Protein AF-A0A935RHU1-F1 (afdb_monomer_lite)

Sequence (176 aa):
MAVLASTTTSATLATTSCEPDGTFRLDLLGGMRLRFRASCGNVDQWFGGNSFQTATVYDIAGGEHLDGLALEEGGMRVLFEGPGLVVNNSTALDLTGPDGLRRSVYGNGLRQVLISNLPAGDYLLHVRGVCNGDPWRAQWYDDATEEEDARPVTVSCRPSPMSPSGCAPAASSPAK

Structure (mmCIF, N/CA/C/O backbone):
data_AF-A0A935RHU1-F1
#
_entry.id   AF-A0A935RHU1-F1
#
loop_
_atom_site.group_PDB
_atom_site.id
_atom_site.type_symbol
_atom_site.label_atom_id
_atom_site.label_alt_id
_atom_site.label_comp_id
_atom_site.label_asym_id
_atom_site.label_entity_id
_atom_site.label_seq_id
_atom_site.pdbx_PDB_ins_code
_atom_site.Cartn_x
_atom_site.Cartn_y
_atom_site.Cartn_z
_atom_site.occupancy
_atom_site.B_iso_or_equiv
_atom_site.auth_seq_id
_atom_site.auth_comp_id
_atom_site.auth_asym_id
_atom_site.auth_atom_id
_atom_site.pdbx_PDB_model_num
ATOM 1 N N . MET A 1 1 ? 5.465 -7.013 10.470 1.00 77.94 1 MET A N 1
ATOM 2 C CA . MET A 1 1 ? 4.437 -5.975 10.241 1.00 77.94 1 MET A CA 1
ATOM 3 C C . MET A 1 1 ? 3.991 -5.457 11.597 1.00 77.94 1 MET A C 1
ATOM 5 O O . MET A 1 1 ? 3.955 -6.254 12.529 1.00 77.94 1 MET A O 1
ATOM 9 N N . ALA A 1 2 ? 3.723 -4.161 11.731 1.00 84.88 2 ALA A N 1
ATOM 10 C CA . ALA A 1 2 ? 3.239 -3.566 12.974 1.00 84.88 2 ALA A CA 1
ATOM 11 C C . ALA A 1 2 ? 1.799 -3.076 12.805 1.00 84.88 2 ALA A C 1
ATOM 13 O O . ALA A 1 2 ? 1.457 -2.574 11.742 1.00 84.88 2 ALA A O 1
ATOM 14 N N . VAL A 1 3 ? 0.976 -3.165 13.842 1.00 84.88 3 VAL A N 1
ATOM 15 C CA . VAL A 1 3 ? -0.321 -2.487 13.915 1.00 84.88 3 VAL A CA 1
ATOM 16 C C . VAL A 1 3 ? -0.211 -1.327 14.883 1.00 84.88 3 VAL A C 1
ATOM 18 O O . VAL A 1 3 ? 0.312 -1.467 15.987 1.00 84.88 3 VAL A O 1
ATOM 21 N N . LEU A 1 4 ? -0.687 -0.168 14.443 1.00 89.69 4 LEU A N 1
ATOM 22 C CA . LEU A 1 4 ? -0.670 1.072 15.197 1.00 89.69 4 LEU A CA 1
ATOM 23 C C . LEU A 1 4 ? -2.107 1.497 15.475 1.00 89.69 4 LEU A C 1
ATOM 25 O O . LEU A 1 4 ? -2.922 1.593 14.556 1.00 89.69 4 LEU A O 1
ATOM 29 N N . ALA A 1 5 ? -2.386 1.815 16.734 1.00 88.69 5 ALA A N 1
ATOM 30 C CA . ALA A 1 5 ? -3.616 2.462 17.154 1.00 88.69 5 ALA A CA 1
ATOM 31 C C . ALA A 1 5 ? -3.367 3.954 17.334 1.00 88.69 5 ALA A C 1
ATOM 33 O O . ALA A 1 5 ? -2.484 4.366 18.090 1.00 88.69 5 ALA A O 1
ATOM 34 N N . SER A 1 6 ? -4.151 4.770 16.640 1.00 90.50 6 SER A N 1
ATOM 35 C CA . SER A 1 6 ? -4.085 6.224 16.732 1.00 90.50 6 SER A CA 1
ATOM 36 C C . SER A 1 6 ? -5.389 6.791 17.266 1.00 90.50 6 SER A C 1
ATOM 38 O O . SER A 1 6 ? -6.472 6.323 16.915 1.00 90.50 6 SER A O 1
ATOM 40 N N . THR A 1 7 ? -5.291 7.830 18.088 1.00 89.19 7 THR A N 1
ATOM 41 C CA . THR A 1 7 ? -6.454 8.604 18.525 1.00 89.19 7 THR A CA 1
ATOM 42 C C . THR A 1 7 ? -7.113 9.300 17.333 1.00 89.19 7 THR A C 1
ATOM 44 O O . THR A 1 7 ? -6.531 9.448 16.252 1.00 89.19 7 THR A O 1
ATOM 47 N N . THR A 1 8 ? -8.316 9.834 17.533 1.00 82.44 8 THR A N 1
ATOM 48 C CA . THR A 1 8 ? -8.998 10.652 16.517 1.00 82.44 8 THR A CA 1
ATOM 49 C C . THR A 1 8 ? -8.264 11.952 16.165 1.00 82.44 8 THR A C 1
ATOM 51 O O . THR A 1 8 ? -8.643 12.602 15.194 1.00 82.44 8 THR A O 1
ATOM 54 N N . THR A 1 9 ? -7.204 12.307 16.901 1.00 80.88 9 THR A N 1
ATOM 55 C CA . THR A 1 9 ? -6.319 13.460 16.663 1.00 80.88 9 THR A CA 1
ATOM 56 C C . THR A 1 9 ? -4.981 13.087 16.009 1.00 80.88 9 THR A C 1
ATOM 58 O O . THR A 1 9 ? -4.077 13.912 15.991 1.00 80.88 9 THR A O 1
ATOM 61 N N . SER A 1 10 ? -4.857 11.860 15.486 1.00 78.56 10 SER A N 1
ATOM 62 C CA . SER A 1 10 ? -3.694 11.287 14.781 1.00 78.56 10 SER A CA 1
ATOM 63 C C . SER A 1 10 ? -2.465 10.962 15.629 1.00 78.56 10 SER A C 1
ATOM 65 O O . SER A 1 10 ? -1.440 10.563 15.076 1.00 78.56 10 SER A O 1
ATOM 67 N N . ALA A 1 11 ? -2.541 11.087 16.954 1.00 85.88 11 ALA A N 1
ATOM 68 C CA . ALA A 1 11 ? -1.462 10.644 17.827 1.00 85.88 11 ALA A CA 1
ATOM 69 C C . ALA A 1 11 ? -1.475 9.112 17.919 1.00 85.88 11 ALA A C 1
ATOM 71 O O . ALA A 1 11 ? -2.488 8.529 18.310 1.00 85.88 11 ALA A O 1
ATOM 72 N N . THR A 1 12 ? -0.364 8.456 17.573 1.00 87.19 12 THR A N 1
ATOM 73 C CA . THR A 1 12 ? -0.198 7.020 17.834 1.00 87.19 12 THR A CA 1
ATOM 74 C C . THR A 1 12 ? -0.121 6.801 19.339 1.00 87.19 12 THR A C 1
ATOM 76 O O . THR A 1 12 ? 0.776 7.315 20.001 1.00 87.19 12 THR A O 1
ATOM 79 N N . LEU A 1 13 ? -1.082 6.052 19.867 1.00 89.25 13 LEU A N 1
ATOM 80 C CA . LEU A 1 13 ? -1.190 5.738 21.286 1.00 89.25 13 LEU A CA 1
ATOM 81 C C . LEU A 1 13 ? -0.433 4.456 21.630 1.00 89.25 13 LEU A C 1
ATOM 83 O O . LEU A 1 13 ? 0.211 4.377 22.672 1.00 89.25 13 LEU A O 1
ATOM 87 N N . ALA A 1 14 ? -0.525 3.453 20.758 1.00 87.69 14 ALA A N 1
ATOM 88 C CA . ALA A 1 14 ? 0.084 2.154 20.979 1.00 87.69 14 ALA A CA 1
ATOM 89 C C . ALA A 1 14 ? 0.431 1.471 19.651 1.00 87.69 14 ALA A C 1
ATOM 91 O O . ALA A 1 14 ? -0.200 1.720 18.619 1.00 87.69 14 ALA A O 1
ATOM 92 N N . THR A 1 15 ? 1.429 0.593 19.708 1.00 89.81 15 THR A N 1
ATOM 93 C CA . THR A 1 15 ? 1.928 -0.185 18.573 1.00 89.81 15 THR A CA 1
ATOM 94 C C . THR A 1 15 ? 2.160 -1.620 19.023 1.00 89.81 15 THR A C 1
ATOM 96 O O . THR A 1 15 ? 2.677 -1.844 20.115 1.00 89.81 15 THR A O 1
ATOM 99 N N . THR A 1 16 ? 1.817 -2.584 18.177 1.00 89.00 16 THR A N 1
ATOM 100 C CA . THR A 1 16 ? 2.053 -4.014 18.410 1.00 89.00 16 THR A CA 1
ATOM 101 C C . THR A 1 16 ? 2.523 -4.693 17.125 1.00 89.00 16 THR A C 1
ATOM 103 O O . THR A 1 16 ? 2.349 -4.147 16.035 1.00 89.00 16 THR A O 1
ATOM 106 N N . SER A 1 17 ? 3.154 -5.858 17.225 1.00 86.81 17 SER A N 1
ATOM 107 C CA . SER A 1 17 ? 3.479 -6.687 16.061 1.00 86.81 17 SER A CA 1
ATOM 108 C C . SER A 1 17 ? 2.307 -7.592 15.699 1.00 86.81 17 SER A C 1
ATOM 110 O O . SER A 1 17 ? 1.599 -8.073 16.579 1.00 86.81 17 SER A O 1
ATOM 112 N N . CYS A 1 18 ? 2.142 -7.854 14.405 1.00 82.25 18 CYS A N 1
ATOM 113 C CA . CYS A 1 18 ? 1.259 -8.919 13.942 1.00 82.25 18 CYS A CA 1
ATOM 114 C C . CYS A 1 18 ? 1.986 -10.251 13.886 1.00 82.25 18 CYS A C 1
ATOM 116 O O . CYS A 1 18 ? 3.128 -10.324 13.417 1.00 82.25 18 CYS A O 1
ATOM 118 N N . GLU A 1 19 ? 1.273 -11.284 14.307 1.00 83.00 19 GLU A N 1
ATOM 119 C CA . GLU A 1 19 ? 1.641 -12.673 14.111 1.00 83.00 19 GLU A CA 1
ATOM 120 C C . GLU A 1 19 ? 1.516 -13.066 12.626 1.00 83.00 19 GLU A C 1
ATOM 122 O O . GLU A 1 19 ? 0.816 -12.399 11.852 1.00 83.00 19 GLU A O 1
ATOM 127 N N . PRO A 1 20 ? 2.185 -14.150 12.188 1.00 73.81 20 PRO A N 1
ATOM 128 C CA . PRO A 1 20 ? 2.117 -14.620 10.803 1.00 73.81 20 PRO A CA 1
ATOM 129 C C . PRO A 1 20 ? 0.710 -14.995 10.319 1.00 73.81 20 PRO A C 1
ATOM 131 O O . PRO A 1 20 ? 0.471 -15.003 9.115 1.00 73.81 20 PRO A O 1
ATOM 134 N N . ASP A 1 21 ? -0.210 -15.310 11.231 1.00 72.00 21 ASP A N 1
ATOM 135 C CA . ASP A 1 21 ? -1.614 -15.609 10.924 1.00 72.00 21 ASP A CA 1
ATOM 136 C C . ASP A 1 21 ? -2.499 -14.351 10.821 1.00 72.00 21 ASP A C 1
ATOM 138 O O . ASP A 1 21 ? -3.709 -14.453 10.619 1.00 72.00 21 ASP A O 1
ATOM 142 N N . GLY A 1 22 ? -1.897 -13.163 10.939 1.00 72.56 22 GLY A N 1
ATOM 143 C CA . GLY A 1 22 ? -2.575 -11.873 10.869 1.00 72.56 22 GLY A CA 1
ATOM 144 C C . GLY A 1 22 ? -3.190 -11.416 12.192 1.00 72.56 22 GLY A C 1
ATOM 145 O O . GLY A 1 22 ? -3.730 -10.310 12.246 1.00 72.56 22 GLY A O 1
ATOM 146 N N . THR A 1 23 ? -3.098 -12.214 13.259 1.00 77.56 23 THR A N 1
ATOM 147 C CA . THR A 1 23 ? -3.597 -11.825 14.580 1.00 77.56 23 THR A CA 1
ATOM 148 C C . THR A 1 23 ? -2.636 -10.863 15.279 1.00 77.56 23 THR A C 1
ATOM 150 O O . THR A 1 23 ? -1.435 -10.813 15.008 1.00 77.56 23 THR A O 1
ATOM 153 N N . PHE A 1 24 ? -3.171 -10.037 16.172 1.00 82.38 24 PHE A N 1
ATOM 154 C CA . PHE A 1 24 ? -2.384 -9.171 17.042 1.00 82.38 24 PHE A CA 1
ATOM 155 C C . PHE A 1 24 ? -3.163 -8.884 18.320 1.00 82.38 24 PHE A C 1
ATOM 157 O O . PHE A 1 24 ? -4.391 -8.963 18.349 1.00 82.38 24 PHE A O 1
ATOM 164 N N . ARG A 1 25 ? -2.444 -8.510 19.379 1.00 80.75 25 ARG A N 1
ATOM 165 C CA . ARG A 1 25 ? -3.044 -8.078 20.642 1.00 80.75 25 ARG A CA 1
ATOM 166 C C . ARG A 1 25 ? -2.569 -6.678 20.989 1.00 80.75 25 ARG A C 1
ATOM 168 O O . ARG A 1 25 ? -1.376 -6.379 20.904 1.00 80.75 25 ARG A O 1
ATOM 175 N N . LEU A 1 26 ? -3.516 -5.839 21.391 1.00 81.69 26 LEU A N 1
ATOM 176 C CA . LEU A 1 26 ? -3.255 -4.494 21.872 1.00 81.69 26 LEU A CA 1
ATOM 177 C C . LEU A 1 26 ? -4.041 -4.264 23.159 1.00 81.69 26 LEU A C 1
ATOM 179 O O . LEU A 1 26 ? -5.269 -4.254 23.145 1.00 81.69 26 LEU A O 1
ATOM 183 N N . ASP A 1 27 ? -3.328 -4.075 24.263 1.00 80.25 27 ASP A N 1
ATOM 184 C CA . ASP A 1 27 ? -3.949 -3.742 25.539 1.00 80.25 27 ASP A CA 1
ATOM 185 C C . ASP A 1 27 ? -4.050 -2.215 25.661 1.00 80.25 27 ASP A C 1
ATOM 187 O O . ASP A 1 27 ? -3.048 -1.495 25.639 1.00 80.25 27 ASP A O 1
ATOM 191 N N . LEU A 1 28 ? -5.281 -1.715 25.752 1.00 79.56 28 LEU A N 1
ATOM 192 C CA . LEU A 1 28 ? -5.600 -0.291 25.813 1.00 79.56 28 LEU A CA 1
ATOM 193 C C . LEU A 1 28 ? -6.198 0.059 27.176 1.00 79.56 28 LEU A C 1
ATOM 195 O O . LEU A 1 28 ? -6.959 -0.714 27.758 1.00 79.56 28 LEU A O 1
ATOM 199 N N . LEU A 1 29 ? -5.857 1.240 27.692 1.00 75.44 29 LEU A N 1
ATOM 200 C CA . LEU A 1 29 ? -6.352 1.703 28.985 1.00 75.44 29 LEU A CA 1
ATOM 201 C C . LEU A 1 29 ? -7.623 2.537 28.816 1.00 75.44 29 LEU A C 1
ATOM 203 O O . LEU A 1 29 ? -7.567 3.687 28.385 1.00 75.44 29 LEU A O 1
ATOM 207 N N . GLY A 1 30 ? -8.752 1.974 29.246 1.00 78.94 30 GLY A N 1
ATOM 208 C CA . GLY A 1 30 ? -10.040 2.664 29.300 1.00 78.94 30 GLY A CA 1
ATOM 209 C C . GLY A 1 30 ? -10.775 2.726 27.961 1.00 78.94 30 GLY A C 1
ATOM 210 O O . GLY A 1 30 ? -10.308 2.214 26.947 1.00 78.94 30 GLY A O 1
ATOM 211 N N . GLY A 1 31 ? -11.963 3.335 27.987 1.00 82.88 31 GLY A N 1
ATOM 212 C CA . GLY A 1 31 ? -12.782 3.482 26.790 1.00 82.88 31 GLY A CA 1
ATOM 213 C C . GLY A 1 31 ? -12.278 4.611 25.889 1.00 82.88 31 GLY A C 1
ATOM 214 O O . GLY A 1 31 ? -12.065 5.727 26.368 1.00 82.88 31 GLY A O 1
ATOM 215 N N . MET A 1 32 ? -12.076 4.346 24.599 1.00 88.94 32 MET A N 1
ATOM 216 C CA . MET A 1 32 ? -11.496 5.310 23.662 1.00 88.94 32 MET A CA 1
ATOM 217 C C . MET A 1 32 ? -11.913 5.088 22.213 1.00 88.94 32 MET A C 1
ATOM 219 O O . MET A 1 32 ? -12.258 3.987 21.798 1.00 88.94 32 MET A O 1
ATOM 223 N N . ARG A 1 33 ? -11.830 6.174 21.438 1.00 90.19 33 ARG A N 1
ATOM 224 C CA . ARG A 1 33 ? -12.103 6.191 20.001 1.00 90.19 33 ARG A CA 1
ATOM 225 C C . ARG A 1 33 ? -10.792 6.109 19.236 1.00 90.19 33 ARG A C 1
ATOM 227 O O . ARG A 1 33 ? -9.962 7.020 19.343 1.00 90.19 33 ARG A O 1
ATOM 234 N N . LEU A 1 34 ? -10.604 5.041 18.474 1.00 90.75 34 LEU A N 1
ATOM 235 C CA . LEU A 1 34 ? -9.343 4.753 17.801 1.00 90.75 34 LEU A CA 1
ATOM 236 C C . LEU A 1 34 ? -9.522 4.483 16.315 1.00 90.75 34 LEU A C 1
ATOM 238 O O . LEU A 1 34 ? -10.568 4.042 15.847 1.00 90.75 34 LEU A O 1
ATOM 242 N N . ARG A 1 35 ? -8.443 4.730 15.582 1.00 91.31 35 ARG A N 1
ATOM 243 C CA . ARG A 1 35 ? -8.235 4.255 14.219 1.00 91.31 35 ARG A CA 1
ATOM 244 C C . ARG A 1 35 ? -7.029 3.343 14.206 1.00 91.31 35 ARG A C 1
ATOM 246 O O . ARG A 1 35 ? -6.026 3.635 14.858 1.00 91.31 35 ARG A O 1
ATOM 253 N N . PHE A 1 36 ? -7.117 2.284 13.422 1.00 89.19 36 PHE A N 1
ATOM 254 C CA . PHE A 1 36 ? -6.034 1.329 13.265 1.00 89.19 36 PHE A CA 1
ATOM 255 C C . PHE A 1 36 ? -5.391 1.485 11.895 1.00 89.19 36 PHE A C 1
ATOM 257 O O . PHE A 1 36 ? -6.069 1.789 10.908 1.00 89.19 36 PHE A O 1
ATOM 264 N N . ARG A 1 37 ? -4.087 1.226 11.834 1.00 88.12 37 ARG A N 1
ATOM 265 C CA . ARG A 1 37 ? -3.381 0.959 10.581 1.00 88.12 37 ARG A CA 1
ATOM 266 C C . ARG A 1 37 ? -2.372 -0.159 10.755 1.00 88.12 37 ARG A C 1
ATOM 268 O O . ARG A 1 37 ? -1.725 -0.248 11.798 1.00 88.12 37 ARG A O 1
ATOM 275 N N . ALA A 1 38 ? -2.206 -0.960 9.719 1.00 85.56 38 ALA A N 1
ATOM 276 C CA . ALA A 1 38 ? -1.084 -1.868 9.579 1.00 85.56 38 ALA A CA 1
ATOM 277 C C . ALA A 1 38 ? 0.053 -1.141 8.864 1.00 85.56 38 ALA A C 1
ATOM 279 O O . ALA A 1 38 ? -0.187 -0.471 7.864 1.00 85.56 38 ALA A O 1
ATOM 280 N N . SER A 1 39 ? 1.276 -1.267 9.367 1.00 83.12 39 SER A N 1
ATOM 281 C CA . SER A 1 39 ? 2.460 -0.611 8.834 1.00 83.12 39 SER A CA 1
ATOM 282 C C . SER A 1 39 ? 3.592 -1.606 8.594 1.00 83.12 39 SER A C 1
ATOM 284 O O . SER A 1 39 ? 3.928 -2.437 9.449 1.00 83.12 39 SER A O 1
ATOM 286 N N . CYS A 1 40 ? 4.208 -1.526 7.419 1.00 77.44 40 CYS A N 1
ATOM 287 C CA . CYS A 1 40 ? 5.404 -2.289 7.079 1.00 77.44 40 CYS A CA 1
ATOM 288 C C . CYS A 1 40 ? 6.379 -1.416 6.287 1.00 77.44 40 CYS A C 1
ATOM 290 O O . CYS A 1 40 ? 6.181 -1.168 5.099 1.00 77.44 40 CYS A O 1
ATOM 292 N N . GLY A 1 41 ? 7.447 -0.944 6.936 1.00 74.31 41 GLY A N 1
ATOM 293 C CA . GLY A 1 41 ? 8.326 0.065 6.345 1.00 74.31 41 GLY A CA 1
ATOM 294 C C . GLY A 1 41 ? 7.563 1.375 6.146 1.00 74.31 41 GLY A C 1
ATOM 295 O O . GLY A 1 41 ? 7.028 1.917 7.103 1.00 74.31 41 GLY A O 1
ATOM 296 N N . ASN A 1 42 ? 7.475 1.850 4.905 1.00 66.75 42 ASN A N 1
ATOM 297 C CA . ASN A 1 42 ? 6.782 3.098 4.557 1.00 66.75 42 ASN A CA 1
ATOM 298 C C . ASN A 1 42 ? 5.372 2.849 3.991 1.00 66.75 42 ASN A C 1
ATOM 300 O O . ASN A 1 42 ? 4.910 3.601 3.136 1.00 66.75 42 ASN A O 1
ATOM 304 N N . VAL A 1 43 ? 4.736 1.741 4.379 1.00 70.31 43 VAL A N 1
ATOM 305 C CA . VAL A 1 43 ? 3.459 1.292 3.809 1.00 70.31 43 VAL A CA 1
ATOM 306 C C . VAL A 1 43 ? 2.439 1.169 4.902 1.00 70.31 43 VAL A C 1
ATOM 308 O O . VAL A 1 43 ? 2.518 0.234 5.696 1.00 70.31 43 VAL A O 1
ATOM 311 N N . ASP A 1 44 ? 1.476 2.076 4.884 1.00 79.75 44 ASP A N 1
ATOM 312 C CA . ASP A 1 44 ? 0.343 2.044 5.786 1.00 79.75 44 ASP A CA 1
ATOM 313 C C . ASP A 1 44 ? -0.895 1.537 5.043 1.00 79.75 44 ASP A C 1
ATOM 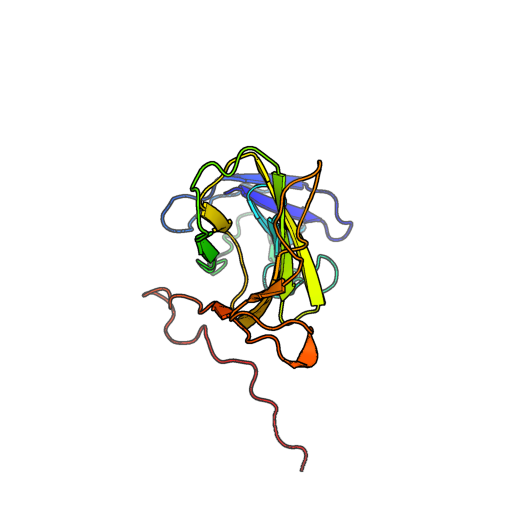315 O O . ASP A 1 44 ? -1.236 2.035 3.971 1.00 79.75 44 ASP A O 1
ATOM 319 N N . GLN A 1 45 ? -1.585 0.580 5.651 1.00 80.00 45 GLN A N 1
ATOM 320 C CA . GLN A 1 45 ? -2.932 0.168 5.282 1.00 80.00 45 GLN A CA 1
ATOM 321 C C . GLN A 1 45 ? -3.863 0.568 6.422 1.00 80.00 45 GLN A C 1
ATOM 323 O O . GLN A 1 45 ? -3.714 0.101 7.552 1.00 80.00 45 GLN A O 1
ATOM 328 N N . TRP A 1 46 ? -4.805 1.460 6.133 1.00 83.25 46 TRP A N 1
ATOM 329 C CA . TRP A 1 46 ? -5.821 1.884 7.088 1.00 83.25 46 TRP A CA 1
ATOM 330 C C . TRP A 1 46 ? -7.000 0.907 7.083 1.00 83.25 46 TRP A C 1
ATOM 332 O O . TRP A 1 46 ? -7.397 0.401 6.037 1.00 83.25 46 TRP A O 1
ATOM 342 N N . PHE A 1 47 ? -7.572 0.635 8.255 1.00 82.69 47 PHE A N 1
ATOM 343 C CA . PHE A 1 47 ? -8.734 -0.250 8.348 1.00 82.69 47 PHE A CA 1
ATOM 344 C C . PHE A 1 47 ? -10.027 0.521 8.054 1.00 82.69 47 PHE A C 1
ATOM 346 O O . PHE A 1 47 ? -10.319 1.543 8.684 1.00 82.69 47 PHE A O 1
ATOM 353 N N . GLY A 1 48 ? -10.814 0.015 7.099 1.00 79.06 48 GLY A N 1
ATOM 354 C CA . GLY A 1 48 ? -12.100 0.595 6.700 1.00 79.06 48 GLY A CA 1
ATOM 355 C C . GLY A 1 48 ? -11.993 1.990 6.070 1.00 79.06 48 GLY A C 1
ATOM 356 O O . GLY A 1 48 ? -12.901 2.798 6.235 1.00 79.06 48 GLY A O 1
ATOM 357 N N . GLY A 1 49 ? -10.867 2.284 5.414 1.00 77.25 49 GLY A N 1
ATOM 358 C CA . GLY A 1 49 ? -10.595 3.511 4.666 1.00 77.25 49 GLY A CA 1
ATOM 359 C C . GLY A 1 49 ? -9.176 3.497 4.090 1.00 77.25 49 GLY A C 1
ATOM 360 O O . GLY A 1 49 ? -8.403 2.590 4.369 1.00 77.25 49 GLY A O 1
ATOM 361 N N . ASN A 1 50 ? -8.812 4.506 3.300 1.00 75.00 50 ASN A N 1
ATOM 362 C CA . ASN A 1 50 ? -7.507 4.601 2.622 1.00 75.00 50 ASN A CA 1
ATOM 363 C C . ASN A 1 50 ? -6.569 5.670 3.212 1.00 75.00 50 ASN A C 1
ATOM 365 O O . ASN A 1 50 ? -5.427 5.826 2.786 1.00 75.00 50 ASN A O 1
ATOM 369 N N . SER A 1 51 ? -7.036 6.413 4.212 1.00 79.56 51 SER A N 1
ATOM 370 C CA . SER A 1 51 ? -6.301 7.489 4.872 1.00 79.56 51 SER A CA 1
ATOM 371 C C . SER A 1 51 ? -6.701 7.570 6.340 1.00 79.56 51 SER A C 1
ATOM 373 O O . SER A 1 51 ? -7.716 7.006 6.745 1.00 79.56 51 SER A O 1
ATOM 375 N N . PHE A 1 52 ? -5.965 8.342 7.139 1.00 85.44 52 PHE A N 1
ATOM 376 C CA . PHE A 1 52 ? -6.365 8.607 8.522 1.00 85.44 52 PHE A CA 1
ATOM 377 C C . PHE A 1 52 ? -7.781 9.204 8.614 1.00 85.44 52 PHE A C 1
ATOM 379 O O . PHE A 1 52 ? -8.536 8.884 9.526 1.00 85.44 52 PHE A O 1
ATOM 386 N N . GLN A 1 53 ? -8.148 10.079 7.676 1.00 86.94 53 GLN A N 1
ATOM 387 C CA . GLN A 1 53 ? -9.423 10.792 7.669 1.00 86.94 53 GLN A CA 1
ATOM 388 C C . GLN A 1 53 ? -10.590 9.873 7.305 1.00 86.94 53 GLN A C 1
ATOM 390 O O . GLN A 1 53 ? -11.666 9.995 7.888 1.00 86.94 53 GLN A O 1
ATOM 395 N N . THR A 1 54 ? -10.367 8.964 6.356 1.00 82.44 54 THR A N 1
ATOM 396 C CA . THR A 1 54 ? -11.388 8.050 5.826 1.00 82.44 54 THR A CA 1
ATOM 397 C C . THR A 1 54 ? -11.446 6.720 6.572 1.00 82.44 54 THR A C 1
ATOM 399 O O . THR A 1 54 ? -12.424 6.000 6.422 1.00 82.44 54 THR A O 1
ATOM 402 N N . ALA A 1 55 ? -10.443 6.396 7.393 1.00 87.31 55 ALA A N 1
ATOM 403 C CA . ALA A 1 55 ? -10.421 5.184 8.2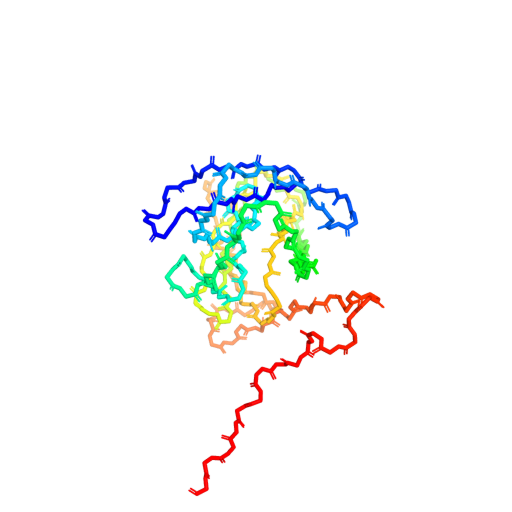04 1.00 87.31 55 ALA A CA 1
ATOM 404 C C . ALA A 1 55 ? -11.581 5.127 9.203 1.00 87.31 55 ALA A C 1
ATOM 406 O O . ALA A 1 55 ? -11.944 6.131 9.836 1.00 87.31 55 ALA A O 1
ATOM 407 N N . THR A 1 56 ? -12.092 3.910 9.396 1.00 88.56 56 THR A N 1
ATOM 408 C CA . THR A 1 56 ? -13.163 3.617 10.348 1.00 88.56 56 THR A CA 1
ATOM 409 C C . THR A 1 56 ? -12.718 3.958 11.769 1.00 88.56 56 THR A C 1
ATOM 411 O O . THR A 1 56 ? -11.601 3.641 12.183 1.00 88.56 56 THR A O 1
ATOM 414 N N . VAL A 1 57 ? -13.598 4.631 12.513 1.00 91.19 57 VAL A N 1
ATOM 415 C CA . VAL A 1 57 ? -13.403 4.924 13.936 1.00 91.19 57 VAL A CA 1
ATOM 416 C C . VAL A 1 57 ? -14.057 3.818 14.745 1.00 91.19 57 VAL A C 1
ATOM 418 O O . VAL A 1 57 ? -15.250 3.573 14.595 1.00 91.19 57 VAL A O 1
ATOM 421 N N . TYR A 1 58 ? -13.274 3.192 15.611 1.00 89.25 58 TYR A N 1
ATOM 422 C CA . TYR A 1 58 ? -13.723 2.154 16.525 1.00 89.25 58 TYR A CA 1
ATOM 423 C C . TYR A 1 58 ? -13.882 2.764 17.913 1.00 89.25 58 TYR A C 1
ATOM 425 O O . TYR A 1 58 ? -12.932 3.343 18.447 1.00 89.25 58 TYR A O 1
ATOM 433 N N . ASP A 1 59 ? -15.077 2.646 18.479 1.00 88.94 59 ASP A N 1
ATOM 434 C CA . ASP A 1 59 ? -15.361 3.033 19.856 1.00 88.94 59 ASP A CA 1
ATOM 435 C C . ASP A 1 59 ? -15.162 1.790 20.731 1.00 88.94 59 ASP A C 1
ATOM 437 O O . ASP A 1 59 ? -15.949 0.856 20.655 1.00 88.94 59 ASP A O 1
ATOM 441 N N . ILE A 1 60 ? -14.078 1.756 21.508 1.00 85.62 60 ILE A N 1
ATOM 442 C CA . ILE A 1 60 ? -13.701 0.609 22.346 1.00 85.62 60 ILE A CA 1
ATOM 443 C C . ILE A 1 60 ? -14.038 0.943 23.792 1.00 85.62 60 ILE A C 1
ATOM 445 O O . ILE A 1 60 ? -13.589 1.976 24.287 1.00 85.62 60 ILE A O 1
ATOM 449 N N . ALA A 1 61 ? -14.797 0.099 24.485 1.00 83.38 61 ALA A N 1
ATOM 450 C CA . ALA A 1 61 ? -15.058 0.224 25.913 1.00 83.38 61 ALA A CA 1
ATOM 451 C C . ALA A 1 61 ? -13.993 -0.497 26.763 1.00 83.38 61 ALA A C 1
ATOM 453 O O . ALA A 1 61 ? -13.290 -1.403 26.319 1.00 83.38 61 ALA A O 1
ATOM 454 N N . GLY A 1 62 ? -13.864 -0.103 28.034 1.00 80.12 62 GLY A N 1
ATOM 455 C CA . GLY A 1 62 ? -12.934 -0.760 28.956 1.00 80.12 62 GLY A CA 1
ATOM 456 C C . GLY A 1 62 ? -13.295 -2.234 29.173 1.00 80.12 62 GLY A C 1
ATOM 457 O O . GLY A 1 62 ? -14.412 -2.538 29.582 1.00 80.12 62 GLY A O 1
ATOM 458 N N . GLY A 1 63 ? -12.340 -3.137 28.932 1.00 74.94 63 GLY A N 1
ATOM 459 C CA . GLY A 1 63 ? -12.539 -4.589 29.042 1.00 74.94 63 GLY A CA 1
ATOM 460 C C . GLY A 1 63 ? -13.171 -5.245 27.808 1.00 74.94 63 GLY A C 1
ATOM 461 O O . GLY A 1 63 ? -13.360 -6.460 27.803 1.00 74.94 63 GLY A O 1
ATOM 462 N N . GLU A 1 64 ? -13.474 -4.468 26.767 1.00 78.44 64 GLU A N 1
ATOM 463 C CA . GLU A 1 64 ? -13.977 -4.977 25.494 1.00 78.44 64 GLU A CA 1
ATOM 464 C C . GLU A 1 64 ? -12.851 -5.609 24.662 1.00 78.44 64 GLU A C 1
ATOM 466 O O . GLU A 1 64 ? -11.707 -5.150 24.686 1.00 78.44 64 GLU A O 1
ATOM 471 N N . HIS A 1 65 ? -13.181 -6.675 23.932 1.00 73.94 65 HIS A N 1
ATOM 472 C CA . HIS A 1 65 ? -12.323 -7.233 22.890 1.00 73.94 65 HIS A CA 1
ATOM 473 C C . HIS A 1 65 ? -12.842 -6.762 21.536 1.00 73.94 65 HIS A C 1
ATOM 475 O O . HIS A 1 65 ? -14.034 -6.868 21.257 1.00 73.94 65 HIS A O 1
ATOM 481 N N . LEU A 1 66 ? -11.940 -6.243 20.706 1.00 75.31 66 LEU A N 1
ATOM 482 C CA . LEU A 1 66 ? -12.254 -5.872 19.335 1.00 75.31 66 LEU A CA 1
ATOM 483 C C . LEU A 1 66 ? -11.805 -6.996 18.400 1.00 75.31 66 LEU A C 1
ATOM 485 O O . LEU A 1 66 ? -10.608 -7.190 18.194 1.00 75.31 66 LEU A O 1
ATOM 489 N N . ASP A 1 67 ? -12.776 -7.700 17.827 1.00 74.19 67 ASP A N 1
ATOM 490 C CA . ASP A 1 67 ? -12.561 -8.751 16.834 1.00 74.19 67 ASP A CA 1
ATOM 491 C C . ASP A 1 67 ? -12.841 -8.244 15.409 1.00 74.19 67 ASP A C 1
ATOM 493 O O . ASP A 1 67 ? -13.474 -7.208 15.199 1.00 74.19 67 ASP A O 1
ATOM 497 N N . GLY A 1 68 ? -12.380 -8.990 14.400 1.00 67.75 68 GLY A N 1
ATOM 498 C CA . GLY A 1 68 ? -12.692 -8.714 12.990 1.00 67.75 68 GLY A CA 1
ATOM 499 C C . GLY A 1 68 ? -11.762 -7.717 12.291 1.00 67.75 68 GLY A C 1
ATOM 500 O O . GLY A 1 68 ? -11.966 -7.423 11.114 1.00 67.75 68 GLY A O 1
ATOM 501 N N . LEU A 1 69 ? -10.706 -7.247 12.962 1.00 72.06 69 LEU A N 1
ATOM 502 C CA . LEU A 1 69 ? -9.603 -6.529 12.319 1.00 72.06 69 LEU A CA 1
ATOM 503 C C . LEU A 1 69 ? -8.686 -7.522 11.593 1.00 72.06 69 LEU A C 1
ATOM 505 O O . LEU A 1 69 ? -7.603 -7.856 12.067 1.00 72.06 69 LEU A O 1
ATOM 509 N N . ALA A 1 70 ? -9.141 -8.029 10.450 1.00 62.53 70 ALA A N 1
ATOM 510 C CA . ALA A 1 70 ? -8.328 -8.893 9.608 1.00 62.53 70 ALA A CA 1
ATOM 511 C C . ALA A 1 70 ? -7.365 -8.052 8.766 1.00 62.53 70 ALA A C 1
ATOM 513 O O . ALA A 1 70 ? -7.780 -7.126 8.067 1.00 62.53 70 ALA A O 1
ATOM 514 N N . LEU A 1 71 ? -6.079 -8.395 8.813 1.00 65.44 71 LEU A N 1
ATOM 515 C CA . LEU A 1 71 ? -5.133 -7.930 7.811 1.00 65.44 71 LEU A CA 1
ATOM 516 C C . LEU A 1 71 ? -5.455 -8.592 6.476 1.00 65.44 71 LEU A C 1
ATOM 518 O O . LEU A 1 71 ? -5.603 -9.813 6.399 1.00 65.44 71 LEU A O 1
ATOM 522 N N . GLU A 1 72 ? -5.518 -7.790 5.423 1.00 65.69 72 GLU A N 1
ATOM 523 C CA . GLU A 1 72 ? -5.564 -8.329 4.074 1.00 65.69 72 GLU A CA 1
ATOM 524 C C . GLU A 1 72 ? -4.130 -8.580 3.617 1.00 65.69 72 GLU A C 1
ATOM 526 O O . GLU A 1 72 ? -3.316 -7.662 3.510 1.00 65.69 72 GLU A O 1
ATOM 531 N N . GLU A 1 73 ? -3.795 -9.847 3.380 1.00 63.34 73 GLU A N 1
ATOM 532 C CA . GLU A 1 73 ? -2.518 -10.185 2.768 1.00 63.34 73 GLU A CA 1
ATOM 533 C C . GLU A 1 73 ? -2.568 -9.756 1.298 1.00 63.34 73 GLU A C 1
ATOM 535 O O . GLU A 1 73 ? -3.164 -10.422 0.449 1.00 63.34 73 GLU A O 1
ATOM 540 N N . GLY A 1 74 ? -1.962 -8.606 1.020 1.00 72.12 74 GLY A N 1
ATOM 541 C CA . GLY A 1 74 ? -1.817 -8.067 -0.320 1.00 72.12 74 GLY A CA 1
ATOM 542 C C . GLY A 1 74 ? -0.402 -7.552 -0.539 1.00 72.12 74 GLY A C 1
ATOM 543 O O . GLY A 1 74 ? 0.235 -6.947 0.332 1.00 72.12 74 GLY A O 1
ATOM 544 N N . GLY A 1 75 ? 0.140 -7.849 -1.710 1.00 79.44 75 GLY A N 1
ATOM 545 C CA . GLY A 1 75 ? 1.490 -7.461 -2.051 1.00 79.44 75 GLY A CA 1
ATOM 546 C C . GLY A 1 75 ? 1.863 -7.856 -3.463 1.00 79.44 75 GLY A C 1
ATOM 547 O O . GLY A 1 75 ? 1.180 -8.630 -4.128 1.00 79.44 75 GLY A O 1
ATOM 548 N N . MET A 1 76 ? 2.977 -7.306 -3.913 1.00 85.44 76 MET A N 1
ATOM 549 C CA . MET A 1 76 ? 3.484 -7.496 -5.255 1.00 85.44 76 MET A CA 1
ATOM 550 C C . MET A 1 76 ? 4.969 -7.817 -5.204 1.00 85.44 76 MET A C 1
ATOM 552 O O . MET A 1 76 ? 5.742 -7.192 -4.476 1.00 85.44 76 MET A O 1
ATOM 556 N N . ARG A 1 77 ? 5.375 -8.794 -6.011 1.00 85.44 77 ARG A N 1
ATOM 557 C CA . ARG A 1 77 ? 6.778 -9.070 -6.298 1.00 85.44 77 ARG A CA 1
ATOM 558 C C . ARG A 1 77 ? 7.061 -8.615 -7.720 1.00 85.44 77 ARG A C 1
ATOM 560 O O . ARG A 1 77 ? 6.543 -9.205 -8.659 1.00 85.44 77 ARG A O 1
ATOM 567 N N . VAL A 1 78 ? 7.902 -7.598 -7.860 1.00 83.62 78 VAL A N 1
ATOM 568 C CA . VAL A 1 78 ? 8.354 -7.094 -9.160 1.00 83.62 78 VAL A CA 1
ATOM 569 C C . VAL A 1 78 ? 9.740 -7.661 -9.430 1.00 83.62 78 VAL A C 1
ATOM 571 O O . VAL A 1 78 ? 10.655 -7.457 -8.630 1.00 83.62 78 VAL A O 1
ATOM 574 N N . LEU A 1 79 ? 9.887 -8.404 -10.524 1.00 81.75 79 LEU A N 1
ATOM 575 C CA . LEU A 1 79 ? 11.165 -8.921 -11.009 1.00 81.75 79 LEU A CA 1
ATOM 576 C C . LEU A 1 79 ? 11.648 -8.025 -12.152 1.00 81.75 79 LEU A C 1
ATOM 578 O O . LEU A 1 79 ? 10.902 -7.786 -13.095 1.00 81.75 79 LEU A O 1
ATOM 582 N N . PHE A 1 80 ? 12.887 -7.545 -12.069 1.00 77.12 80 PHE A N 1
ATOM 583 C CA . PHE A 1 80 ? 13.508 -6.774 -13.142 1.00 77.12 80 PHE A CA 1
ATOM 584 C C . PHE A 1 80 ? 14.317 -7.710 -14.044 1.00 77.12 80 PHE A C 1
ATOM 586 O O . PHE A 1 80 ? 15.277 -8.347 -13.597 1.00 77.12 80 PHE A O 1
ATOM 593 N N . GLU A 1 81 ? 13.934 -7.778 -15.317 1.00 74.06 81 GLU A N 1
ATOM 594 C CA . GLU A 1 81 ? 14.627 -8.537 -16.359 1.00 74.06 81 GLU A CA 1
ATOM 595 C C . GLU A 1 81 ? 15.264 -7.571 -17.367 1.00 74.06 81 GLU A C 1
ATOM 597 O O . GLU A 1 81 ? 14.663 -6.571 -17.748 1.00 74.06 81 GLU A O 1
ATOM 602 N N . GLY A 1 82 ? 16.510 -7.832 -17.772 1.00 66.75 82 GLY A N 1
ATOM 603 C CA . GLY A 1 82 ? 17.226 -6.991 -18.731 1.00 66.75 82 GLY A CA 1
ATOM 604 C C . GLY A 1 82 ? 18.568 -7.595 -19.162 1.00 66.75 82 GLY A C 1
ATOM 605 O O . GLY A 1 82 ? 19.136 -8.422 -18.434 1.00 66.75 82 GLY A O 1
ATOM 606 N N . PRO A 1 83 ? 19.089 -7.226 -20.347 1.00 58.22 83 PRO A N 1
ATOM 607 C CA . PRO A 1 83 ? 20.365 -7.734 -20.840 1.00 58.22 83 PRO A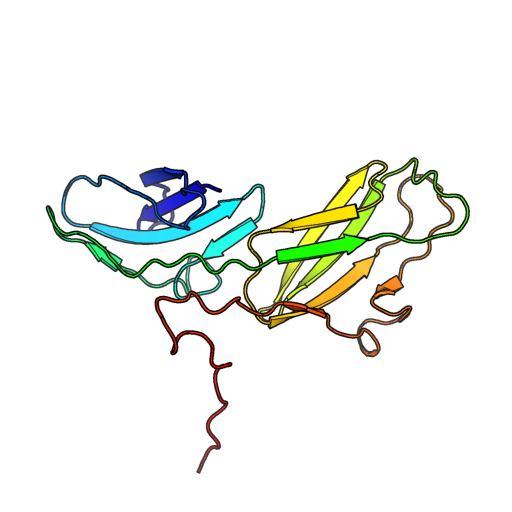 CA 1
ATOM 608 C C . PRO A 1 83 ? 21.527 -7.207 -19.983 1.00 58.22 83 PRO A C 1
ATOM 610 O O . PRO A 1 83 ? 21.667 -6.005 -19.783 1.00 58.22 83 PRO A O 1
ATOM 613 N N . GLY A 1 84 ? 22.384 -8.112 -19.493 1.00 55.88 84 GLY A N 1
ATOM 614 C CA . GLY A 1 84 ? 23.606 -7.748 -18.760 1.00 55.88 84 GLY A CA 1
ATOM 615 C C . GLY A 1 84 ? 23.427 -7.530 -17.254 1.00 55.88 84 GLY A C 1
ATOM 616 O O . GLY A 1 84 ? 23.916 -6.532 -16.749 1.00 55.88 84 GLY A O 1
ATOM 617 N N . LEU A 1 85 ? 22.760 -8.485 -16.581 1.00 53.03 85 LEU A N 1
ATOM 618 C CA . LEU A 1 85 ? 22.416 -8.671 -15.147 1.00 53.03 85 LEU A CA 1
ATOM 619 C C . LEU A 1 85 ? 23.419 -8.217 -14.052 1.00 53.03 85 LEU A C 1
ATOM 621 O O . LEU A 1 85 ? 23.644 -8.914 -13.063 1.00 53.03 85 LEU A O 1
ATOM 625 N N . VAL A 1 86 ? 23.956 -7.014 -14.155 1.00 55.53 86 VAL A N 1
ATOM 626 C CA . VAL A 1 86 ? 24.538 -6.266 -13.051 1.00 55.53 86 VAL A CA 1
ATOM 627 C C . VAL A 1 86 ? 23.708 -4.997 -12.971 1.00 55.53 86 VAL A C 1
ATOM 629 O O . VAL A 1 86 ? 24.079 -3.953 -13.497 1.00 55.53 86 VAL A O 1
ATOM 632 N N . VAL A 1 87 ? 22.524 -5.099 -12.360 1.00 54.03 87 VAL A N 1
ATOM 633 C CA . VAL A 1 87 ? 21.857 -3.905 -11.833 1.00 54.03 87 VAL A CA 1
ATOM 634 C C . VAL A 1 87 ? 22.833 -3.399 -10.776 1.00 54.03 87 VAL A C 1
ATOM 636 O O . VAL A 1 87 ? 22.908 -3.968 -9.694 1.00 54.03 87 VAL A O 1
ATOM 639 N N . ASN A 1 88 ? 23.719 -2.475 -11.138 1.00 50.53 88 ASN A N 1
ATOM 640 C CA . ASN A 1 88 ? 24.760 -1.991 -10.232 1.00 50.53 88 ASN A CA 1
ATOM 641 C C . ASN A 1 88 ? 24.347 -0.676 -9.566 1.00 50.53 88 ASN A C 1
ATOM 643 O O . ASN A 1 88 ? 25.044 -0.195 -8.682 1.00 50.53 88 ASN A O 1
ATOM 647 N N . ASN A 1 89 ? 23.192 -0.120 -9.948 1.00 53.91 89 ASN A N 1
ATOM 648 C CA . ASN A 1 89 ? 22.697 1.151 -9.442 1.00 53.91 89 ASN A CA 1
ATOM 649 C C . ASN A 1 89 ? 21.191 1.112 -9.138 1.00 53.91 89 ASN A C 1
ATOM 651 O O . ASN A 1 89 ? 20.504 0.107 -9.327 1.00 53.91 89 ASN A O 1
ATOM 655 N N . SER A 1 90 ? 20.717 2.213 -8.561 1.00 61.28 90 SER A N 1
ATOM 656 C CA . SER A 1 90 ? 19.389 2.420 -7.992 1.00 61.28 90 SER A CA 1
ATOM 657 C C . SER A 1 90 ? 18.268 2.263 -9.023 1.00 61.28 90 SER A C 1
ATOM 659 O O . SER A 1 90 ? 18.015 3.163 -9.821 1.00 61.28 90 SER A O 1
ATOM 661 N N . THR A 1 91 ? 17.535 1.154 -8.973 1.00 69.69 91 THR A N 1
ATOM 662 C CA . THR A 1 91 ? 16.246 1.029 -9.653 1.00 69.69 91 THR A CA 1
ATOM 663 C C . THR A 1 91 ? 15.204 1.811 -8.868 1.00 69.69 91 THR A C 1
ATOM 665 O O . THR A 1 91 ? 15.007 1.556 -7.681 1.00 69.69 91 THR A O 1
ATOM 668 N N . ALA A 1 92 ? 14.533 2.755 -9.522 1.00 77.75 92 ALA A N 1
ATOM 669 C CA . ALA A 1 92 ? 13.413 3.488 -8.955 1.00 77.75 92 ALA A CA 1
ATOM 670 C C . ALA A 1 92 ? 12.111 3.052 -9.639 1.00 77.75 92 ALA A C 1
ATOM 672 O O . ALA A 1 92 ? 11.963 3.194 -10.852 1.00 77.75 92 ALA A O 1
ATOM 673 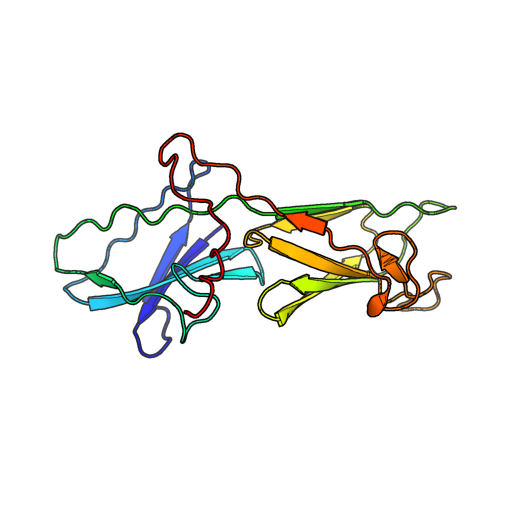N N . LEU A 1 93 ? 11.177 2.534 -8.849 1.00 84.06 93 LEU A N 1
ATOM 674 C CA . LEU A 1 93 ? 9.849 2.114 -9.279 1.00 84.06 93 LEU A CA 1
ATOM 675 C C . LEU A 1 93 ? 8.809 3.004 -8.612 1.00 84.06 93 LEU A C 1
ATOM 677 O O . LEU A 1 93 ? 8.760 3.055 -7.386 1.00 84.06 93 LEU A O 1
ATOM 681 N N . ASP A 1 94 ? 7.969 3.651 -9.403 1.00 88.75 94 ASP A N 1
ATOM 682 C CA . ASP A 1 94 ? 6.773 4.322 -8.926 1.00 88.75 94 ASP A CA 1
ATOM 683 C C . ASP A 1 94 ? 5.553 3.415 -9.122 1.00 88.75 94 ASP A C 1
ATOM 685 O O . ASP A 1 94 ? 5.413 2.727 -10.129 1.00 88.75 94 ASP A O 1
ATOM 689 N N . LEU A 1 95 ? 4.683 3.394 -8.123 1.00 90.31 95 LEU A N 1
ATOM 690 C CA . LEU A 1 95 ? 3.453 2.621 -8.061 1.00 90.31 95 LEU A CA 1
ATOM 691 C C . LEU A 1 95 ? 2.297 3.604 -7.878 1.00 90.31 95 LEU A C 1
ATOM 693 O O . LEU A 1 95 ? 2.317 4.373 -6.913 1.00 90.31 95 LEU A O 1
ATOM 697 N N . THR A 1 96 ? 1.295 3.537 -8.752 1.00 91.44 96 THR A N 1
ATOM 698 C CA . THR A 1 96 ? 0.036 4.282 -8.629 1.00 91.44 96 THR A CA 1
ATOM 699 C C . THR A 1 96 ? -1.110 3.294 -8.438 1.00 91.44 96 THR A C 1
ATOM 701 O O . THR A 1 96 ? -1.327 2.446 -9.294 1.00 91.44 96 THR A O 1
ATOM 704 N N . GLY A 1 97 ? -1.810 3.366 -7.307 1.00 87.69 97 GLY A N 1
ATOM 705 C CA . GLY A 1 97 ? -2.917 2.472 -6.954 1.00 87.69 97 GLY A CA 1
ATOM 706 C C . GLY A 1 97 ? -4.313 3.059 -7.206 1.00 87.69 97 GLY A C 1
ATOM 707 O O . GLY A 1 97 ? -4.432 4.239 -7.546 1.00 87.69 97 GLY A O 1
ATOM 708 N N . PRO A 1 98 ? -5.372 2.267 -6.953 1.00 76.88 98 PRO A N 1
ATOM 709 C CA . PRO A 1 98 ? -6.761 2.566 -7.339 1.00 76.88 98 PRO A CA 1
ATOM 710 C C . PRO A 1 98 ? -7.359 3.806 -6.649 1.00 76.88 98 PRO A C 1
ATOM 712 O O . PRO A 1 98 ? -8.263 4.437 -7.185 1.00 76.88 98 PRO A O 1
ATOM 715 N N . ASP A 1 99 ? -6.797 4.213 -5.510 1.00 74.69 99 ASP A N 1
ATOM 716 C CA . ASP A 1 99 ? -7.239 5.373 -4.724 1.00 74.69 99 ASP A CA 1
ATOM 717 C C . ASP A 1 99 ? -6.304 6.589 -4.861 1.00 74.69 99 ASP A C 1
ATOM 719 O O . ASP A 1 99 ? -6.239 7.456 -3.987 1.00 74.69 99 ASP A O 1
ATOM 723 N N . GLY A 1 100 ? -5.490 6.632 -5.919 1.00 74.94 100 GLY A N 1
ATOM 724 C CA . GLY A 1 100 ? -4.454 7.656 -6.071 1.00 74.94 100 GLY A CA 1
ATOM 725 C C . GLY A 1 100 ? -3.274 7.478 -5.109 1.00 74.94 100 GLY A C 1
ATOM 726 O O . GLY A 1 100 ? -2.452 8.388 -4.972 1.00 74.94 100 GLY A O 1
ATOM 727 N N . LEU A 1 101 ? -3.162 6.309 -4.460 1.00 77.06 101 LEU A N 1
ATOM 728 C CA . LEU A 1 101 ? -1.962 5.909 -3.726 1.00 77.06 101 LEU A CA 1
ATOM 729 C C . LEU A 1 101 ? -0.762 6.048 -4.666 1.00 77.06 101 LEU A C 1
ATOM 731 O O . LEU A 1 101 ? -0.714 5.356 -5.673 1.00 77.06 101 LEU A O 1
ATOM 735 N N . ARG A 1 102 ? 0.213 6.894 -4.332 1.00 84.25 102 ARG A N 1
ATOM 736 C CA . ARG A 1 102 ? 1.477 7.001 -5.073 1.00 84.25 102 ARG A CA 1
ATOM 737 C C . ARG A 1 102 ? 2.641 6.610 -4.188 1.00 84.25 102 ARG A C 1
ATOM 739 O O . ARG A 1 102 ? 2.741 7.073 -3.052 1.00 84.25 102 ARG A O 1
ATOM 746 N N . ARG A 1 103 ? 3.539 5.779 -4.708 1.00 79.81 103 ARG A N 1
ATOM 747 C CA . ARG A 1 103 ? 4.686 5.284 -3.948 1.00 79.81 103 ARG A CA 1
ATOM 748 C C . ARG A 1 103 ? 5.906 5.100 -4.825 1.00 79.81 103 ARG A C 1
ATOM 750 O O . ARG A 1 103 ? 5.818 4.420 -5.831 1.00 79.81 103 ARG A O 1
ATOM 757 N N . SER A 1 104 ? 7.052 5.578 -4.354 1.00 84.00 104 SER A N 1
ATOM 758 C CA . SER A 1 104 ? 8.353 5.248 -4.934 1.00 84.00 104 SER A CA 1
ATOM 759 C C . SER A 1 104 ? 9.052 4.165 -4.114 1.00 84.00 104 SER A C 1
ATOM 761 O O . SER A 1 104 ? 9.117 4.239 -2.884 1.00 84.00 104 SER A O 1
ATOM 763 N N . VAL A 1 105 ? 9.621 3.176 -4.792 1.00 79.38 105 VAL A N 1
ATOM 764 C CA . VAL A 1 105 ? 10.503 2.162 -4.221 1.00 79.38 105 VAL A CA 1
ATOM 765 C C . VAL A 1 105 ? 11.859 2.267 -4.896 1.00 79.38 105 VAL A C 1
ATOM 767 O O . VAL A 1 105 ? 11.948 2.310 -6.119 1.00 79.38 105 VAL A O 1
ATOM 770 N N . TYR A 1 106 ? 12.914 2.309 -4.087 1.00 76.62 106 TYR A N 1
ATOM 771 C CA . TYR A 1 106 ? 14.289 2.387 -4.560 1.00 76.62 106 TYR A CA 1
ATOM 772 C C . TYR A 1 106 ? 15.012 1.096 -4.187 1.00 76.62 106 TYR A C 1
ATOM 774 O O . TYR A 1 106 ? 15.087 0.739 -3.012 1.00 76.62 106 TYR A O 1
ATOM 782 N N . GLY A 1 107 ? 15.522 0.388 -5.187 1.00 66.06 107 GLY A N 1
ATOM 783 C CA . GLY A 1 107 ? 16.315 -0.820 -5.024 1.00 66.06 107 GLY A CA 1
ATOM 784 C C . GLY A 1 107 ? 17.729 -0.601 -5.534 1.00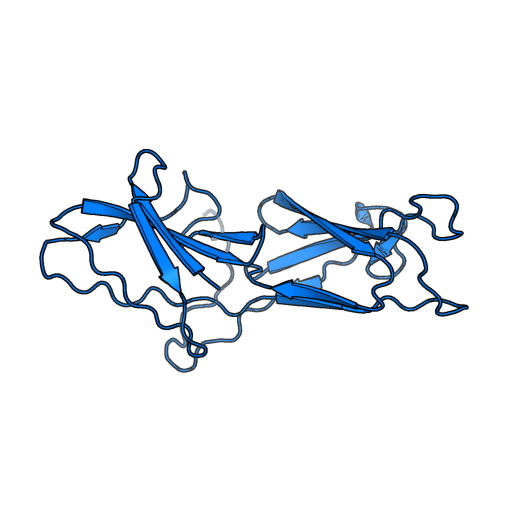 66.06 107 GLY A C 1
ATOM 785 O O . GLY A 1 107 ? 17.933 -0.474 -6.734 1.00 66.06 107 GLY A O 1
ATOM 786 N N . ASN A 1 108 ? 18.718 -0.580 -4.644 1.00 66.75 108 ASN A N 1
ATOM 787 C CA . ASN A 1 108 ? 20.121 -0.538 -5.057 1.00 66.75 108 ASN A CA 1
ATOM 788 C C . ASN A 1 108 ? 20.579 -1.949 -5.415 1.00 66.75 108 ASN A C 1
ATOM 790 O O . ASN A 1 108 ? 20.697 -2.800 -4.536 1.00 66.75 108 ASN A O 1
ATOM 794 N N . GLY A 1 109 ? 20.795 -2.196 -6.707 1.00 62.38 109 GLY A N 1
ATOM 795 C CA . GLY A 1 109 ? 21.266 -3.484 -7.213 1.00 62.38 109 GLY A CA 1
ATOM 796 C C . GLY A 1 109 ? 20.351 -4.673 -6.927 1.00 62.38 109 GLY A C 1
ATOM 797 O O . GLY A 1 109 ? 20.797 -5.814 -6.805 1.00 62.38 109 GLY A O 1
ATOM 798 N N . LEU A 1 110 ? 19.050 -4.410 -6.805 1.00 66.38 110 LEU A N 1
ATOM 799 C CA . LEU A 1 110 ? 18.061 -5.447 -6.562 1.00 66.38 110 LEU A CA 1
ATOM 800 C C . LEU A 1 110 ? 17.541 -5.999 -7.890 1.00 66.38 110 LEU A C 1
ATOM 802 O O . LEU A 1 110 ? 17.027 -5.262 -8.723 1.00 66.38 110 LEU A O 1
ATOM 806 N N . ARG A 1 111 ? 17.594 -7.325 -8.057 1.00 73.19 111 ARG A N 1
ATOM 807 C CA . ARG A 1 111 ? 16.908 -8.014 -9.168 1.00 73.19 111 ARG A CA 1
ATOM 808 C C . ARG A 1 111 ? 15.397 -8.079 -8.970 1.00 73.19 111 ARG A C 1
ATOM 810 O O . ARG A 1 111 ? 14.659 -8.324 -9.913 1.00 73.19 111 ARG A O 1
ATOM 817 N N . GLN A 1 112 ? 14.943 -7.912 -7.734 1.00 78.38 112 GLN A N 1
ATOM 818 C CA . GLN A 1 112 ? 13.538 -7.983 -7.377 1.00 78.38 112 GLN A CA 1
ATOM 819 C C . GLN A 1 112 ? 13.213 -6.978 -6.283 1.00 78.38 112 GLN A C 1
ATOM 821 O O . GLN A 1 112 ? 14.024 -6.736 -5.389 1.00 78.38 112 GLN A O 1
ATOM 826 N N . VAL A 1 113 ? 11.992 -6.470 -6.307 1.00 79.31 113 VAL A N 1
ATOM 827 C CA . VAL A 1 113 ? 11.429 -5.645 -5.246 1.00 79.31 113 VAL A CA 1
ATOM 828 C C . VAL A 1 113 ? 10.180 -6.335 -4.715 1.00 79.31 113 VAL A C 1
ATOM 830 O O . VAL A 1 113 ? 9.315 -6.767 -5.477 1.00 79.31 113 VAL A O 1
ATOM 833 N N . LEU A 1 114 ? 10.109 -6.458 -3.390 1.00 80.94 114 LEU A N 1
ATOM 834 C CA . LEU A 1 114 ? 8.931 -6.942 -2.680 1.00 80.94 114 LEU A CA 1
ATOM 835 C C . LEU A 1 114 ? 8.185 -5.743 -2.104 1.00 80.94 114 LEU A C 1
ATOM 837 O O . LEU A 1 114 ? 8.747 -4.940 -1.358 1.00 80.94 114 LEU A O 1
ATOM 841 N N . ILE A 1 115 ? 6.915 -5.632 -2.467 1.00 81.62 115 ILE A N 1
ATOM 842 C CA . ILE A 1 115 ? 6.016 -4.561 -2.068 1.00 81.62 115 ILE A CA 1
ATOM 843 C C . ILE A 1 115 ? 4.890 -5.204 -1.268 1.00 81.62 115 ILE A C 1
ATOM 845 O O . ILE A 1 115 ? 3.915 -5.681 -1.831 1.00 81.62 115 ILE A O 1
ATOM 849 N N . SER A 1 116 ? 5.048 -5.272 0.047 1.00 78.81 116 SER A N 1
ATOM 850 C CA . SER A 1 116 ? 4.022 -5.810 0.947 1.00 78.81 116 SER A CA 1
ATOM 851 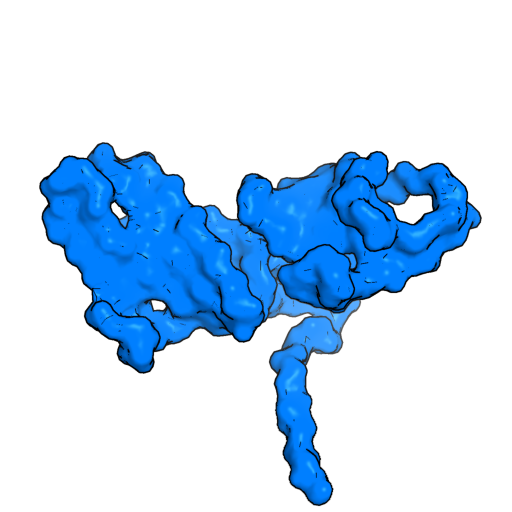C C . SER A 1 116 ? 3.004 -4.743 1.351 1.00 78.81 116 SER A C 1
ATOM 853 O O . SER A 1 116 ? 3.284 -3.547 1.213 1.00 78.81 116 SER A O 1
ATOM 855 N N . ASN A 1 117 ? 1.888 -5.195 1.932 1.00 76.62 117 ASN A N 1
ATOM 856 C CA . ASN A 1 117 ? 0.837 -4.362 2.522 1.00 76.62 117 ASN A CA 1
ATOM 857 C C . ASN A 1 117 ? 0.144 -3.460 1.483 1.00 76.62 117 ASN A C 1
ATOM 859 O O . ASN A 1 117 ? -0.095 -2.279 1.728 1.00 76.62 117 ASN A O 1
ATOM 863 N N . LEU A 1 118 ? -0.092 -4.002 0.284 1.00 79.25 118 LEU A N 1
ATOM 864 C CA . LEU A 1 118 ? -0.872 -3.340 -0.759 1.00 79.25 118 LEU A CA 1
ATOM 865 C C . LEU A 1 118 ? -2.345 -3.737 -0.621 1.00 79.25 118 LEU A C 1
ATOM 867 O O . LEU A 1 118 ? -2.619 -4.935 -0.614 1.00 79.25 118 LEU A O 1
ATOM 871 N N . PRO A 1 119 ? -3.280 -2.773 -0.561 1.00 76.19 119 PRO A N 1
ATOM 872 C CA . PRO A 1 119 ? -4.699 -3.054 -0.754 1.00 76.19 119 PRO A CA 1
ATOM 873 C C . PRO A 1 119 ? -4.967 -3.831 -2.049 1.00 76.19 119 PRO A C 1
ATOM 875 O O . PRO A 1 119 ? -4.180 -3.772 -2.996 1.00 76.19 119 PRO A O 1
ATOM 878 N N . ALA A 1 120 ? -6.096 -4.535 -2.122 1.00 78.25 120 ALA A N 1
ATOM 879 C CA . ALA A 1 120 ? -6.527 -5.064 -3.407 1.00 78.25 120 ALA A CA 1
ATOM 880 C C . ALA A 1 120 ? -6.894 -3.952 -4.389 1.00 78.25 120 ALA A C 1
ATOM 882 O O . ALA A 1 120 ? -7.414 -2.899 -4.018 1.00 78.25 120 ALA A O 1
ATOM 883 N N . GLY A 1 121 ? -6.664 -4.242 -5.662 1.00 84.12 121 GLY A N 1
ATOM 884 C CA . GLY A 1 121 ? -7.032 -3.394 -6.777 1.00 84.12 121 GLY A CA 1
ATOM 885 C C . GLY A 1 121 ? -5.934 -3.307 -7.821 1.00 84.12 121 GLY A C 1
ATOM 886 O O . GLY A 1 121 ? -4.964 -4.067 -7.808 1.00 84.12 121 GLY A O 1
ATOM 887 N N . ASP A 1 122 ? -6.129 -2.377 -8.743 1.00 90.81 122 ASP A N 1
ATOM 888 C CA . ASP A 1 122 ? -5.308 -2.242 -9.934 1.00 90.81 122 ASP A CA 1
ATOM 889 C C . ASP A 1 122 ? -4.216 -1.199 -9.734 1.00 90.81 122 ASP A C 1
ATOM 891 O O . ASP A 1 122 ? -4.468 -0.070 -9.306 1.00 90.81 122 ASP A O 1
ATOM 895 N N . TYR A 1 123 ? -2.989 -1.594 -10.057 1.00 91.31 123 TYR A N 1
ATOM 896 C CA . TYR A 1 123 ? -1.809 -0.771 -9.871 1.00 91.31 123 TYR A CA 1
ATOM 897 C C . TYR A 1 123 ? -1.085 -0.527 -11.186 1.00 91.31 123 TYR A C 1
ATOM 899 O O . TYR A 1 123 ? -0.704 -1.471 -11.875 1.00 91.31 123 TYR A O 1
ATOM 907 N N . LEU A 1 124 ? -0.815 0.739 -11.489 1.00 93.88 124 LEU A N 1
ATOM 908 C CA . LEU A 1 124 ? 0.109 1.119 -12.548 1.00 93.88 124 LEU A CA 1
ATOM 909 C C . LEU A 1 124 ? 1.530 1.163 -11.991 1.00 93.88 124 LEU A C 1
ATOM 911 O O . LEU A 1 124 ? 1.778 1.677 -10.896 1.00 93.88 124 LEU A O 1
ATOM 915 N N . LEU A 1 125 ? 2.466 0.619 -12.759 1.00 91.88 125 LEU A N 1
ATOM 916 C CA . LEU A 1 125 ? 3.876 0.525 -12.406 1.00 91.88 125 LEU A CA 1
ATOM 917 C C . LEU A 1 125 ? 4.695 1.327 -13.407 1.00 91.88 125 LEU A C 1
ATOM 919 O O . LEU A 1 125 ? 4.666 1.029 -14.598 1.00 91.88 125 LEU A O 1
ATOM 923 N N . HIS A 1 126 ? 5.461 2.290 -12.909 1.00 89.75 126 HIS A N 1
ATOM 924 C CA . HIS A 1 126 ? 6.346 3.123 -13.706 1.00 89.75 126 HIS A CA 1
ATOM 925 C C . HIS A 1 126 ? 7.788 2.958 -13.233 1.00 89.75 126 HIS A C 1
ATOM 927 O O . HIS A 1 126 ? 8.181 3.398 -12.152 1.00 89.75 126 HIS A O 1
ATOM 933 N N . VAL A 1 127 ? 8.609 2.310 -14.048 1.00 84.44 127 VAL A N 1
ATOM 934 C CA . VAL A 1 127 ? 10.053 2.250 -13.847 1.00 84.44 127 VAL A CA 1
ATOM 935 C C . VAL A 1 127 ? 10.623 3.563 -14.363 1.00 84.44 127 VAL A C 1
ATOM 937 O O . VAL A 1 127 ? 10.599 3.816 -15.559 1.00 84.44 127 VAL A O 1
ATOM 940 N N . ARG A 1 128 ? 11.154 4.413 -13.483 1.00 77.31 128 ARG A N 1
ATOM 941 C CA . ARG A 1 128 ? 11.555 5.785 -13.854 1.00 77.31 128 ARG A CA 1
ATOM 942 C C . ARG A 1 128 ? 12.794 5.892 -14.746 1.00 77.31 128 ARG A C 1
ATOM 944 O O . ARG A 1 128 ? 13.123 6.988 -15.191 1.00 77.31 128 ARG A O 1
ATOM 951 N N . GLY A 1 129 ? 13.490 4.788 -15.007 1.00 67.75 129 GLY A N 1
ATOM 952 C CA . GLY A 1 129 ? 14.797 4.838 -15.655 1.00 67.75 129 GLY A CA 1
ATOM 953 C C . GLY A 1 129 ? 15.839 5.596 -14.816 1.00 67.75 129 GLY A C 1
ATOM 954 O O . GLY A 1 129 ? 15.584 6.029 -13.695 1.00 67.75 129 GLY A O 1
ATOM 955 N N . VAL A 1 130 ? 17.048 5.672 -15.357 1.00 62.38 130 VAL A N 1
ATOM 956 C CA . VAL A 1 130 ? 18.332 6.071 -14.745 1.00 62.38 130 VAL A CA 1
ATOM 957 C C . VAL A 1 130 ? 18.317 6.989 -13.509 1.00 62.38 130 VAL A C 1
ATOM 959 O O . VAL A 1 130 ? 17.952 8.161 -13.570 1.00 62.38 130 VAL A O 1
ATOM 962 N N . CYS A 1 131 ? 18.971 6.511 -12.446 1.00 55.66 131 CYS A N 1
ATOM 963 C CA . CYS A 1 131 ? 19.819 7.332 -11.577 1.00 55.66 131 CYS A CA 1
ATOM 964 C C . CYS A 1 131 ? 21.295 6.969 -11.866 1.00 55.66 131 CYS A C 1
ATOM 966 O O . CYS A 1 131 ? 21.618 5.791 -11.982 1.00 55.66 131 CYS A O 1
ATOM 968 N N . ASN A 1 132 ? 22.191 7.960 -11.981 1.00 56.84 132 ASN A N 1
ATOM 969 C CA . ASN A 1 132 ? 23.658 7.800 -12.105 1.00 56.84 132 ASN A CA 1
ATOM 970 C C . ASN A 1 132 ? 24.243 7.166 -13.397 1.00 56.84 132 ASN A C 1
ATOM 972 O O . ASN A 1 132 ? 25.281 6.516 -13.336 1.00 56.84 132 ASN A O 1
ATOM 976 N N . GLY A 1 133 ? 23.665 7.416 -14.579 1.00 54.84 133 GLY A N 1
ATOM 977 C CA . GLY A 1 133 ? 24.329 7.139 -15.873 1.00 54.84 133 GLY A CA 1
ATOM 978 C C . GLY A 1 133 ? 24.120 5.744 -16.482 1.00 54.84 133 GLY A C 1
ATOM 979 O O . GLY A 1 133 ? 24.773 5.409 -17.467 1.00 54.84 133 GLY A O 1
ATOM 980 N N . ASP A 1 134 ? 23.207 4.951 -15.929 1.00 60.31 134 ASP A N 1
ATOM 981 C CA . ASP A 1 134 ? 22.806 3.649 -16.469 1.00 60.31 134 ASP A CA 1
ATOM 982 C C . ASP A 1 134 ? 22.032 3.740 -17.807 1.00 60.31 134 ASP A C 1
ATOM 984 O O . ASP A 1 134 ? 21.478 4.782 -18.133 1.00 60.31 134 ASP A O 1
ATOM 988 N N . PRO A 1 135 ? 21.947 2.660 -18.608 1.00 61.22 135 PRO A N 1
ATOM 989 C CA . PRO A 1 135 ? 21.290 2.675 -19.924 1.00 61.22 135 PRO A CA 1
ATOM 990 C C . PRO A 1 135 ? 19.759 2.464 -19.896 1.00 61.22 135 PRO A C 1
ATOM 992 O O . PRO A 1 135 ? 19.148 2.294 -20.952 1.00 61.22 135 PRO A O 1
ATOM 995 N N . TRP A 1 136 ? 19.124 2.429 -18.719 1.00 69.88 136 TRP A N 1
ATOM 996 C CA . TRP A 1 136 ? 17.714 2.040 -18.573 1.00 69.88 136 TRP A CA 1
ATOM 997 C C . TRP A 1 136 ? 16.775 3.218 -18.836 1.00 69.88 136 TRP A C 1
ATOM 999 O O . TRP A 1 136 ? 16.832 4.234 -18.142 1.00 69.88 136 TRP A O 1
ATOM 1009 N N . ARG A 1 137 ? 15.877 3.071 -19.813 1.00 75.00 137 ARG A N 1
ATOM 1010 C CA . ARG A 1 137 ? 14.843 4.071 -20.108 1.00 75.00 137 ARG A CA 1
ATOM 1011 C C . ARG A 1 137 ? 13.715 4.016 -19.081 1.00 75.00 137 ARG A C 1
ATOM 1013 O O . ARG A 1 137 ? 13.458 2.966 -18.495 1.00 75.00 137 ARG A O 1
ATOM 1020 N N . ALA A 1 138 ? 13.062 5.159 -18.880 1.00 82.12 138 ALA A N 1
ATOM 1021 C CA . ALA A 1 138 ? 11.781 5.186 -18.193 1.00 82.12 138 ALA A CA 1
ATOM 1022 C C . ALA A 1 138 ? 10.756 4.399 -19.018 1.00 82.12 138 ALA A C 1
ATOM 1024 O O . ALA A 1 138 ? 10.742 4.530 -20.244 1.00 82.12 138 ALA A O 1
ATOM 1025 N N . GLN A 1 139 ? 9.956 3.572 -18.357 1.00 85.62 139 GLN A N 1
ATOM 1026 C CA . GLN A 1 139 ? 8.923 2.761 -18.992 1.00 85.62 139 GLN A CA 1
ATOM 1027 C C . GLN A 1 139 ? 7.889 2.305 -17.970 1.00 85.62 139 GLN A C 1
ATOM 1029 O O . GLN A 1 139 ? 8.182 2.146 -16.781 1.00 85.62 139 GLN A O 1
ATOM 1034 N N . TRP A 1 140 ? 6.682 2.059 -18.445 1.00 89.62 140 TRP A N 1
ATOM 1035 C CA . TRP A 1 140 ? 5.616 1.442 -17.680 1.00 89.62 140 TRP A CA 1
ATOM 1036 C C . TRP A 1 140 ? 5.682 -0.080 -17.802 1.00 89.62 140 TRP A C 1
ATOM 1038 O O . TRP A 1 140 ? 6.389 -0.635 -18.645 1.00 89.62 140 TRP A O 1
ATOM 1048 N N . TYR A 1 141 ? 4.978 -0.773 -16.914 1.00 87.25 141 TYR A N 1
ATOM 1049 C CA . TYR A 1 141 ? 4.833 -2.223 -17.008 1.00 87.25 141 TYR A CA 1
ATOM 1050 C C . TYR A 1 141 ? 4.207 -2.650 -18.347 1.00 87.25 141 TYR A C 1
ATOM 1052 O O . TYR A 1 141 ? 3.349 -1.952 -18.886 1.00 87.25 141 TYR A O 1
ATOM 1060 N N . ASP A 1 142 ? 4.642 -3.815 -18.845 1.00 85.06 142 ASP A N 1
ATOM 1061 C CA . ASP A 1 142 ? 4.319 -4.361 -20.176 1.00 85.06 142 ASP A CA 1
ATOM 1062 C C . ASP A 1 142 ? 4.841 -3.500 -21.346 1.00 85.06 142 ASP A C 1
ATOM 1064 O O . ASP A 1 142 ? 4.185 -3.360 -22.374 1.00 85.06 142 ASP A O 1
ATOM 1068 N N . ASP A 1 143 ? 6.030 -2.907 -21.162 1.00 81.06 143 ASP A N 1
ATOM 1069 C CA . ASP A 1 143 ? 6.777 -2.106 -22.148 1.00 81.06 143 ASP A CA 1
ATOM 1070 C C . ASP A 1 143 ? 6.031 -0.868 -22.691 1.00 81.06 143 ASP A C 1
ATOM 1072 O O . ASP A 1 143 ? 6.404 -0.301 -23.722 1.00 81.06 143 ASP A O 1
ATOM 1076 N N . ALA A 1 144 ? 4.997 -0.404 -21.986 1.00 86.75 144 ALA A N 1
ATOM 1077 C CA . ALA A 1 144 ? 4.286 0.818 -22.337 1.00 86.75 144 ALA A CA 1
ATOM 1078 C C . ALA A 1 144 ? 5.170 2.060 -22.119 1.00 86.75 144 ALA A C 1
ATOM 1080 O O . ALA A 1 144 ? 5.873 2.196 -21.115 1.00 86.75 144 ALA A O 1
ATOM 1081 N N . THR A 1 145 ? 5.146 2.995 -23.069 1.00 83.81 145 THR A N 1
ATOM 1082 C CA . THR A 1 145 ? 5.940 4.234 -22.996 1.00 83.81 145 THR A CA 1
ATOM 1083 C C . THR A 1 145 ? 5.199 5.376 -22.313 1.00 83.81 145 THR A C 1
ATOM 1085 O O . THR A 1 145 ? 5.840 6.262 -21.758 1.00 83.81 145 THR A O 1
ATOM 1088 N N . GLU A 1 146 ? 3.869 5.328 -22.317 1.00 87.25 146 GLU A N 1
ATOM 1089 C CA . GLU A 1 146 ? 2.980 6.349 -21.763 1.00 87.25 146 GLU A CA 1
ATOM 1090 C C . GLU A 1 146 ? 2.064 5.739 -20.690 1.00 87.25 146 GLU A C 1
ATOM 1092 O O . GLU A 1 146 ? 1.778 4.541 -20.708 1.00 87.25 146 GLU A O 1
ATOM 1097 N N . GLU A 1 147 ? 1.593 6.567 -19.752 1.00 87.38 147 GLU A N 1
ATOM 1098 C CA . GLU A 1 147 ? 0.710 6.125 -18.656 1.00 87.38 147 GLU A CA 1
ATOM 1099 C C . GLU A 1 147 ? -0.626 5.582 -19.175 1.00 87.38 147 GLU A C 1
ATOM 1101 O O . GLU A 1 147 ? -1.162 4.625 -18.625 1.00 87.38 147 GLU A O 1
ATOM 1106 N N . GLU A 1 148 ? -1.157 6.177 -20.244 1.00 89.06 148 GLU A N 1
ATOM 1107 C CA . GLU A 1 148 ? -2.450 5.800 -20.826 1.00 89.06 148 GLU A CA 1
ATOM 1108 C C . GLU A 1 148 ? -2.450 4.407 -21.469 1.00 89.06 148 GLU A C 1
ATOM 1110 O O . GLU A 1 148 ? -3.486 3.742 -21.499 1.00 89.06 148 GLU A O 1
ATOM 1115 N N . ASP A 1 149 ? -1.280 3.946 -21.913 1.00 89.75 149 ASP A N 1
ATOM 1116 C CA . ASP A 1 149 ? -1.077 2.615 -22.488 1.00 89.75 149 ASP A CA 1
ATOM 1117 C C . ASP A 1 149 ? -0.629 1.587 -21.437 1.00 89.75 149 ASP A C 1
ATOM 1119 O O . ASP A 1 149 ? -0.529 0.388 -21.726 1.00 89.75 149 ASP A O 1
ATOM 1123 N N . ALA A 1 150 ? -0.337 2.038 -20.213 1.00 91.31 150 ALA A N 1
ATOM 1124 C CA . ALA A 1 150 ? 0.174 1.189 -19.154 1.00 91.31 150 ALA A CA 1
ATOM 1125 C C . ALA A 1 150 ? -0.872 0.158 -18.730 1.00 91.31 150 ALA A C 1
ATOM 1127 O O . ALA A 1 150 ? -2.019 0.476 -18.402 1.00 91.31 150 ALA A O 1
ATOM 1128 N N . ARG A 1 151 ? -0.455 -1.109 -18.672 1.00 92.50 151 ARG A N 1
ATOM 1129 C CA . ARG A 1 151 ? -1.333 -2.171 -18.186 1.00 92.50 151 ARG A CA 1
ATOM 1130 C C . ARG A 1 151 ? -1.316 -2.234 -16.662 1.00 92.50 151 ARG A C 1
ATOM 1132 O O . ARG A 1 151 ? -0.233 -2.308 -16.075 1.00 92.50 151 ARG A O 1
ATOM 1139 N N . PRO A 1 152 ? -2.489 -2.259 -16.008 1.00 92.31 152 PRO A N 1
ATOM 1140 C CA . PRO A 1 152 ? -2.538 -2.428 -14.570 1.00 92.31 152 PRO A CA 1
ATOM 1141 C C . PRO A 1 152 ? -2.137 -3.845 -14.166 1.00 92.31 152 PRO A C 1
ATOM 1143 O O . PRO A 1 152 ? -2.472 -4.831 -14.825 1.00 92.31 152 PRO A O 1
ATOM 1146 N N . VAL A 1 153 ? -1.460 -3.939 -13.027 1.00 91.19 153 VAL A N 1
ATOM 1147 C CA . VAL A 1 153 ? -1.255 -5.189 -12.303 1.00 91.19 153 VAL A CA 1
ATOM 1148 C C . VAL A 1 153 ? -2.285 -5.263 -11.185 1.00 91.19 153 VAL A C 1
ATOM 1150 O O . VAL A 1 153 ? -2.266 -4.449 -10.260 1.00 91.19 153 VAL A O 1
ATOM 1153 N N . THR A 1 154 ? -3.170 -6.254 -11.255 1.00 90.50 154 THR A N 1
ATOM 1154 C CA . THR A 1 154 ? -4.186 -6.487 -10.226 1.00 90.50 154 THR A CA 1
ATOM 1155 C C . THR A 1 154 ? -3.575 -7.206 -9.027 1.00 90.50 154 THR A C 1
ATOM 1157 O O . THR A 1 154 ? -3.097 -8.337 -9.131 1.00 90.50 154 THR A O 1
ATOM 1160 N N . VAL A 1 155 ? -3.632 -6.569 -7.860 1.00 85.69 155 VAL A N 1
ATOM 1161 C CA . VAL A 1 155 ? -3.406 -7.221 -6.569 1.00 85.69 155 VAL A CA 1
ATOM 1162 C C . VAL A 1 155 ? -4.758 -7.712 -6.071 1.00 85.69 155 VAL A C 1
ATOM 1164 O O . VAL A 1 155 ? -5.664 -6.925 -5.817 1.00 85.69 155 VAL A O 1
ATOM 1167 N N . SER A 1 156 ? -4.918 -9.024 -5.945 1.00 78.81 156 SER A N 1
ATOM 1168 C CA . SER A 1 156 ? -6.111 -9.621 -5.344 1.00 78.81 156 SER A CA 1
ATOM 1169 C C . SER A 1 156 ? -5.901 -9.824 -3.850 1.00 78.81 156 SER A C 1
ATOM 1171 O O . SER A 1 156 ? -4.840 -10.314 -3.455 1.00 78.81 156 SER A O 1
ATOM 1173 N N . CYS A 1 157 ? -6.925 -9.582 -3.031 1.00 62.25 157 CYS A N 1
ATOM 1174 C CA . CYS A 1 157 ? -6.916 -10.134 -1.682 1.00 62.25 157 CYS A CA 1
ATOM 1175 C C . CYS A 1 157 ? -6.978 -11.650 -1.801 1.00 62.25 157 CYS A C 1
ATOM 1177 O O . CYS A 1 157 ? -7.822 -12.204 -2.513 1.00 62.25 157 CYS A O 1
ATOM 1179 N N . ARG A 1 158 ? -6.119 -12.344 -1.061 1.00 56.31 158 ARG A N 1
ATOM 1180 C CA . ARG A 1 158 ? -6.389 -13.747 -0.788 1.00 56.31 158 ARG A CA 1
ATOM 1181 C C . ARG A 1 158 ? -7.603 -13.795 0.147 1.00 56.31 158 ARG A C 1
ATOM 1183 O O . ARG A 1 158 ? -7.537 -13.186 1.215 1.00 56.31 158 ARG A O 1
ATOM 1190 N N . PRO A 1 159 ? -8.707 -14.482 -0.201 1.00 43.16 159 PRO A N 1
ATOM 1191 C CA . PRO A 1 159 ? -9.800 -14.643 0.742 1.00 43.16 159 PRO A CA 1
ATOM 1192 C C . PRO A 1 159 ? -9.260 -15.380 1.966 1.00 43.16 159 PRO A C 1
ATOM 1194 O O . PRO A 1 159 ? -8.733 -16.492 1.856 1.00 43.16 159 PRO A O 1
ATOM 1197 N N . SER A 1 160 ? -9.355 -14.738 3.129 1.00 43.12 160 SER A N 1
ATOM 1198 C CA . SER A 1 160 ? -9.091 -15.419 4.388 1.00 43.12 160 SER A CA 1
ATOM 1199 C C . SER A 1 160 ? -10.089 -16.575 4.506 1.00 43.12 160 SER A C 1
ATOM 1201 O O . SER A 1 160 ? -11.287 -16.358 4.287 1.00 43.12 160 SER A O 1
ATOM 1203 N N . PRO A 1 161 ? -9.655 -17.799 4.859 1.00 45.12 161 PRO A N 1
ATOM 1204 C CA . PRO A 1 161 ? -10.558 -18.942 4.992 1.00 45.12 161 PRO A CA 1
ATOM 1205 C C . PRO A 1 161 ? -11.661 -18.728 6.046 1.00 45.12 161 PRO A C 1
ATOM 1207 O O . PRO A 1 161 ? -12.604 -19.511 6.094 1.00 45.12 161 PRO A O 1
ATOM 1210 N N . MET A 1 162 ? -11.574 -17.670 6.865 1.00 43.31 162 MET A N 1
ATOM 1211 C CA . MET A 1 162 ? -12.553 -17.337 7.903 1.00 43.31 162 MET A CA 1
ATOM 1212 C C . MET A 1 162 ? -13.614 -16.293 7.503 1.00 43.31 162 MET A C 1
ATOM 1214 O O . MET A 1 162 ? -14.530 -16.072 8.287 1.00 43.31 162 MET A O 1
ATOM 1218 N N . SER A 1 163 ? -13.560 -15.694 6.304 1.00 43.31 163 SER A N 1
ATOM 1219 C CA . SER A 1 163 ? -14.596 -14.749 5.842 1.00 43.31 163 SER A CA 1
ATOM 1220 C C . SER A 1 163 ? -14.837 -14.850 4.328 1.00 43.31 163 SER A C 1
ATOM 1222 O O . SER A 1 163 ? -14.170 -14.163 3.553 1.00 43.31 163 SER A O 1
ATOM 1224 N N . PRO A 1 164 ? -15.820 -15.652 3.870 1.00 37.44 164 PRO A N 1
ATOM 1225 C CA . PRO A 1 164 ? -16.138 -15.792 2.445 1.00 37.44 164 PRO A CA 1
ATOM 1226 C C . PRO A 1 164 ? -16.758 -14.533 1.804 1.00 37.44 164 PRO A C 1
ATOM 1228 O O . PRO A 1 164 ? -16.975 -14.519 0.596 1.00 37.44 164 PRO A O 1
ATOM 1231 N N . SER A 1 165 ? -17.027 -13.475 2.577 1.00 43.72 165 SER A N 1
ATOM 1232 C CA . SER A 1 165 ? -17.760 -12.283 2.115 1.00 43.72 165 SER A CA 1
ATOM 1233 C C . SER A 1 165 ? -16.901 -11.022 1.931 1.00 43.72 165 SER A C 1
ATOM 1235 O O . SER A 1 165 ? -17.441 -9.973 1.599 1.00 43.72 165 SER A O 1
ATOM 1237 N N . GLY A 1 166 ? -15.586 -11.083 2.167 1.00 40.62 166 GLY A N 1
ATOM 1238 C CA . GLY A 1 166 ? -14.748 -9.880 2.303 1.00 40.62 166 GLY A CA 1
ATOM 1239 C C . GLY A 1 166 ? -14.277 -9.212 1.008 1.00 40.62 166 GLY A C 1
ATOM 1240 O O . GLY A 1 166 ? -13.665 -8.157 1.077 1.00 40.62 166 GLY A O 1
ATOM 1241 N N . CYS A 1 167 ? -14.524 -9.792 -0.169 1.00 46.88 167 CYS A N 1
ATOM 1242 C CA . CYS A 1 167 ? -13.897 -9.312 -1.401 1.00 46.88 167 CYS A CA 1
ATOM 1243 C C . CYS A 1 167 ? -14.902 -9.219 -2.549 1.00 46.88 167 CYS A C 1
ATOM 1245 O O . CYS A 1 167 ? -14.893 -10.016 -3.483 1.00 46.88 167 CYS A O 1
ATOM 1247 N N . ALA A 1 168 ? -15.803 -8.247 -2.465 1.00 34.38 168 ALA A N 1
ATOM 1248 C CA . ALA A 1 168 ? -16.471 -7.740 -3.651 1.00 34.38 168 ALA A CA 1
ATOM 1249 C C . ALA A 1 168 ? -15.861 -6.367 -3.961 1.00 34.38 168 ALA A C 1
ATOM 1251 O O . ALA A 1 168 ? -15.829 -5.527 -3.056 1.00 34.38 168 ALA A O 1
ATOM 1252 N N . PRO A 1 169 ? -15.393 -6.098 -5.197 1.00 34.69 169 PRO A N 1
ATOM 1253 C CA . PRO A 1 169 ? -15.184 -4.715 -5.604 1.00 34.69 169 PRO A CA 1
ATOM 1254 C C . PRO A 1 169 ? -16.502 -3.973 -5.372 1.00 34.69 169 PRO A C 1
ATOM 1256 O O . PRO A 1 169 ? -17.572 -4.539 -5.614 1.00 34.69 169 PRO A O 1
ATOM 1259 N N . ALA A 1 170 ? -16.435 -2.745 -4.855 1.00 36.41 170 ALA A N 1
ATOM 1260 C CA . ALA A 1 170 ? -17.617 -1.922 -4.641 1.00 36.41 170 ALA A CA 1
ATOM 1261 C C . ALA A 1 170 ? -18.392 -1.833 -5.963 1.00 36.41 170 ALA A C 1
ATOM 1263 O O . ALA A 1 170 ? -17.987 -1.132 -6.889 1.00 36.41 170 ALA A O 1
ATOM 1264 N N . ALA A 1 171 ? -19.475 -2.604 -6.076 1.00 29.67 171 ALA A N 1
ATOM 1265 C CA . ALA A 1 171 ? -20.319 -2.583 -7.251 1.00 29.67 171 ALA A CA 1
ATOM 1266 C C . ALA A 1 171 ? -20.921 -1.181 -7.337 1.00 29.67 171 ALA A C 1
ATOM 1268 O O . ALA A 1 171 ? -21.669 -0.757 -6.451 1.00 29.67 171 ALA A O 1
ATOM 1269 N N . SER A 1 172 ? -20.570 -0.447 -8.390 1.00 33.94 172 SER A N 1
ATOM 1270 C CA . SER A 1 172 ? -21.246 0.787 -8.747 1.00 33.94 172 SER A CA 1
ATOM 1271 C C . SER A 1 172 ? -22.710 0.451 -9.026 1.00 33.94 172 SER A C 1
ATOM 1273 O O . SER A 1 172 ? -23.059 -0.216 -9.999 1.00 33.94 172 SER A O 1
ATOM 1275 N N . SER A 1 173 ? -23.583 0.858 -8.108 1.00 29.34 173 SER A N 1
ATOM 1276 C CA . SER A 1 173 ? -25.023 0.698 -8.272 1.00 29.34 173 SER A CA 1
ATOM 1277 C C . SER A 1 173 ? -25.493 1.596 -9.427 1.00 29.34 173 SER A C 1
ATOM 1279 O O . SER A 1 173 ? -25.121 2.774 -9.449 1.00 29.34 173 SER A O 1
ATOM 1281 N N . PRO A 1 174 ? -26.285 1.098 -10.393 1.00 32.72 174 PRO A N 1
ATOM 1282 C CA . PRO A 1 174 ? -26.809 1.935 -11.460 1.00 32.72 174 PRO A CA 1
ATOM 1283 C C . PRO A 1 174 ? -27.870 2.877 -10.882 1.00 32.72 174 PRO A C 1
ATOM 1285 O O . PRO A 1 174 ? -28.822 2.443 -10.229 1.00 32.72 174 PRO A O 1
ATOM 1288 N N . ALA A 1 175 ? -27.692 4.177 -11.118 1.00 42.94 175 ALA A N 1
ATOM 1289 C CA . ALA A 1 175 ? -28.710 5.174 -10.827 1.00 42.94 175 ALA A CA 1
ATOM 1290 C C . ALA A 1 175 ? -29.982 4.857 -11.630 1.00 42.94 175 ALA A C 1
ATOM 1292 O O . ALA A 1 175 ? -29.914 4.538 -12.820 1.00 42.94 175 ALA A O 1
ATOM 1293 N N . LYS A 1 176 ? -31.120 4.908 -10.940 1.00 37.91 176 LYS A N 1
ATOM 1294 C CA . LYS A 1 176 ? -32.459 4.714 -11.491 1.00 37.91 176 LYS A CA 1
ATOM 1295 C C . LYS A 1 176 ? -33.082 6.059 -11.839 1.00 37.91 176 LYS A C 1
ATOM 1297 O O . LYS A 1 176 ? -32.823 7.015 -11.074 1.00 37.91 176 LYS A O 1
#

Radius of gyration: 19.28 Å; chains: 1; bounding box: 57×32×52 Å

pLDDT: mean 74.73, std 15.62, range [29.34, 93.88]

Foldseek 3Di:
DKKFKAALVRHTPDIWDADPLQDTDDDDDAWGKIWMWDDDPPATDTDCARDSVRGDIDTAGVPDDDDDPGQFWWWDKDFDDDPPLQLQAWWWKWKQFPVRDIDIDIDHRDRMDIGTRDDWGWIKIWGCDDDPDDPGHIATPPRHRDSVPHGTDTIAGDPDPVDPPDDDDPPPDDDD

Secondary structure (DSSP, 8-state):
-EEEEEETTS-EEEEEEPPTTS-------SSEEEEEEEEETTEEEETTSSSTTTSPPEEE-TT-----------EEEEEP--SS----SEEEEEEE-TTS-EEEEEEES-SEEEEESPPSEEEEEEE---SSS-SPPPEEGGG-SSGGGPPPEEEPPPPPTT-TTS------PPP-